Protein AF-A0A931XVI3-F1 (afdb_monomer_lite)

pLDDT: mean 96.23, std 3.52, range [66.56, 98.38]

Sequence (103 aa):
RPDTVRKSPDLVRRATRAFVRANRWAVEHTPEEVREALRAQFPRIDAQVLLAGIQTVKSAIPADGRITERSVQVTQDVLEQAGLLKTRVPYSAVINNDFLPRP

Structure (mmCIF, N/CA/C/O backbone):
data_AF-A0A931XVI3-F1
#
_entry.id   AF-A0A931XVI3-F1
#
loop_
_atom_site.group_PDB
_atom_site.id
_atom_site.type_symbol
_atom_site.label_atom_id
_atom_site.label_alt_id
_atom_site.label_comp_id
_atom_site.label_asym_id
_atom_site.label_entity_id
_atom_site.label_seq_id
_atom_site.pdbx_PDB_ins_code
_atom_site.Cartn_x
_atom_site.Cartn_y
_atom_site.Cartn_z
_atom_site.occupancy
_atom_site.B_iso_or_equiv
_atom_site.auth_seq_id
_atom_site.auth_comp_id
_atom_site.auth_asym_id
_atom_site.auth_atom_id
_atom_site.pdbx_PDB_model_num
ATOM 1 N N . ARG A 1 1 ? -16.673 -3.689 2.235 1.00 87.62 1 ARG A N 1
ATOM 2 C CA . ARG A 1 1 ? -17.734 -3.283 3.195 1.00 87.62 1 ARG A CA 1
ATOM 3 C C . ARG A 1 1 ? -17.700 -4.226 4.397 1.00 87.62 1 ARG A C 1
ATOM 5 O O . ARG A 1 1 ? -17.448 -5.406 4.160 1.00 87.62 1 ARG A O 1
ATOM 12 N N . PRO A 1 2 ? -17.975 -3.764 5.633 1.00 91.06 2 PRO A N 1
ATOM 13 C CA . PRO A 1 2 ? -17.977 -4.621 6.827 1.00 91.06 2 PRO A CA 1
ATOM 14 C C . PRO A 1 2 ? -18.877 -5.859 6.694 1.00 91.06 2 PRO A C 1
ATOM 16 O O . PRO A 1 2 ? -18.495 -6.952 7.101 1.00 91.06 2 PRO A O 1
ATOM 19 N N . ASP A 1 3 ? -20.031 -5.723 6.036 1.00 95.88 3 ASP A N 1
ATOM 20 C CA . ASP A 1 3 ? -20.952 -6.846 5.819 1.00 95.88 3 ASP A CA 1
ATOM 21 C C . ASP A 1 3 ? -20.347 -7.955 4.953 1.00 95.88 3 ASP A C 1
ATOM 23 O O . ASP A 1 3 ? -20.563 -9.131 5.226 1.00 95.88 3 ASP A O 1
ATOM 27 N N . THR A 1 4 ? -19.556 -7.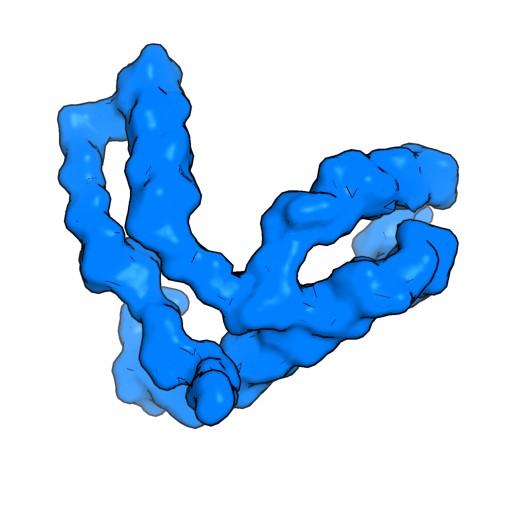600 3.936 1.00 95.75 4 THR A N 1
ATOM 28 C CA . THR A 1 4 ? -18.854 -8.569 3.080 1.00 95.75 4 THR A CA 1
ATOM 29 C C . THR A 1 4 ? -17.808 -9.344 3.874 1.00 95.75 4 THR A C 1
ATOM 31 O O . THR A 1 4 ? -17.675 -10.550 3.691 1.00 95.75 4 THR A O 1
ATOM 34 N N . VAL A 1 5 ? -17.101 -8.667 4.786 1.00 94.75 5 VAL A N 1
ATOM 35 C CA . VAL A 1 5 ? -16.099 -9.294 5.662 1.00 94.75 5 VAL A CA 1
ATOM 36 C C . VAL A 1 5 ? -16.746 -10.351 6.556 1.00 94.75 5 VAL A C 1
ATOM 38 O O . VAL A 1 5 ? -16.195 -11.437 6.701 1.00 94.75 5 VAL A O 1
ATOM 41 N N . ARG A 1 6 ? -17.943 -10.072 7.091 1.00 94.94 6 ARG A N 1
ATOM 42 C CA . ARG A 1 6 ? -18.683 -11.025 7.936 1.00 94.94 6 ARG A CA 1
ATOM 43 C C . ARG A 1 6 ? -19.343 -12.154 7.142 1.00 94.94 6 ARG A C 1
ATOM 45 O O . ARG A 1 6 ? -19.272 -13.302 7.556 1.00 94.94 6 ARG A O 1
ATOM 52 N N . LYS A 1 7 ? -19.996 -11.839 6.018 1.00 97.75 7 LYS A N 1
ATOM 53 C CA . LYS A 1 7 ? -20.772 -12.814 5.226 1.00 97.75 7 LYS A CA 1
ATOM 54 C C . LYS A 1 7 ? -19.908 -13.700 4.330 1.00 97.75 7 LYS A C 1
ATOM 56 O O . LYS A 1 7 ? -20.350 -14.767 3.918 1.00 97.75 7 LYS A O 1
ATOM 61 N N . SER A 1 8 ? -18.711 -13.251 3.963 1.00 97.38 8 SER A N 1
ATOM 62 C CA . SER A 1 8 ? -17.849 -13.962 3.014 1.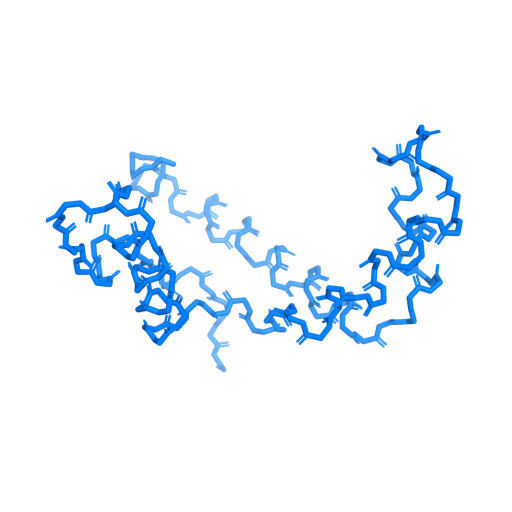00 97.38 8 SER A CA 1
ATOM 63 C C . SER A 1 8 ? -16.367 -13.838 3.393 1.00 97.38 8 SER A C 1
ATOM 65 O O . SER A 1 8 ? -15.566 -13.347 2.590 1.00 97.38 8 SER A O 1
ATOM 67 N N . PRO A 1 9 ? -15.966 -14.289 4.597 1.00 96.31 9 PRO A N 1
ATOM 68 C CA . PRO A 1 9 ? -14.594 -14.139 5.085 1.00 96.31 9 PRO A CA 1
ATOM 69 C C . PRO A 1 9 ? -13.564 -14.829 4.181 1.00 96.31 9 PRO A C 1
ATOM 71 O O . PRO A 1 9 ? -12.460 -14.317 4.004 1.00 96.31 9 PRO A O 1
ATOM 74 N N . ASP A 1 10 ? -13.924 -15.943 3.539 1.00 97.06 10 ASP A N 1
ATOM 75 C CA . ASP A 1 10 ? -13.025 -16.644 2.617 1.00 97.06 10 ASP A CA 1
ATOM 76 C C . ASP A 1 10 ? -12.804 -15.890 1.307 1.00 97.06 10 ASP A C 1
ATOM 78 O O . ASP A 1 10 ? -11.694 -15.895 0.774 1.00 97.06 10 ASP A O 1
ATOM 82 N N . LEU A 1 11 ? -13.830 -15.197 0.798 1.00 97.19 11 LEU A N 1
ATOM 83 C CA . LEU A 1 11 ? -13.676 -14.321 -0.363 1.00 97.19 11 LEU A CA 1
ATOM 84 C C . LEU A 1 11 ? -12.684 -13.200 -0.045 1.00 97.19 11 LEU A C 1
ATOM 86 O O . LEU A 1 11 ? -11.754 -12.971 -0.818 1.00 97.19 11 LEU A O 1
ATOM 90 N N . VAL A 1 12 ? -12.851 -12.555 1.114 1.00 97.38 12 VAL A N 1
ATOM 91 C CA . VAL A 1 12 ? -11.943 -11.500 1.579 1.00 97.38 12 VAL A CA 1
ATOM 92 C C . VAL A 1 12 ? -10.530 -12.048 1.743 1.00 97.38 12 VAL A C 1
ATOM 94 O O . VAL A 1 12 ? -9.598 -11.482 1.186 1.00 97.38 12 VAL A O 1
ATOM 97 N N . ARG A 1 13 ? -10.361 -13.206 2.392 1.00 97.06 13 ARG A N 1
ATOM 98 C CA . ARG A 1 13 ? -9.052 -13.851 2.561 1.00 97.06 13 ARG A CA 1
ATOM 99 C C . ARG A 1 13 ? -8.356 -14.121 1.230 1.00 97.06 13 ARG A C 1
ATOM 101 O O . ARG A 1 13 ? -7.172 -13.818 1.088 1.00 97.06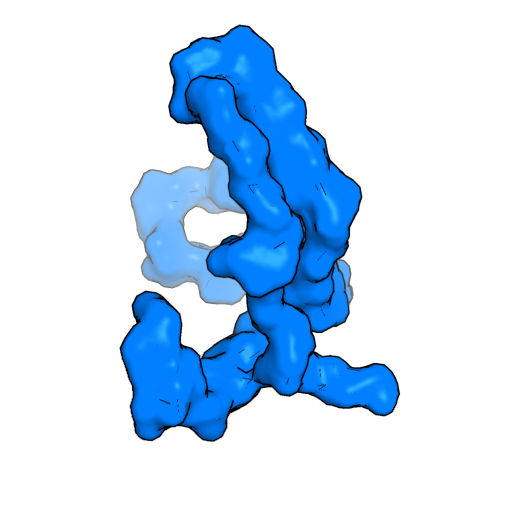 13 ARG A O 1
ATOM 108 N N . ARG A 1 14 ? -9.062 -14.693 0.248 1.00 97.81 14 ARG A N 1
ATOM 109 C CA . ARG A 1 14 ? -8.486 -14.975 -1.078 1.00 97.81 14 ARG A CA 1
ATOM 110 C C . ARG A 1 14 ? -8.092 -13.691 -1.803 1.00 97.81 14 ARG A C 1
ATOM 112 O O . ARG A 1 14 ? -6.991 -13.640 -2.347 1.00 97.81 14 ARG A O 1
ATOM 119 N N . ALA A 1 15 ? -8.949 -12.670 -1.770 1.00 97.44 15 ALA A N 1
ATOM 120 C CA . ALA A 1 15 ? -8.671 -11.373 -2.377 1.00 97.44 15 ALA A CA 1
ATOM 121 C C . ALA A 1 15 ? -7.460 -10.693 -1.720 1.00 97.44 15 ALA A C 1
ATOM 123 O O . ALA A 1 15 ? -6.499 -10.366 -2.411 1.00 97.44 15 ALA A O 1
ATOM 124 N N . THR A 1 16 ? -7.441 -10.574 -0.389 1.00 97.31 16 THR A N 1
ATOM 125 C CA . THR A 1 16 ? -6.320 -10.001 0.371 1.00 97.31 16 THR A CA 1
ATOM 126 C C . THR A 1 16 ? -5.007 -10.714 0.056 1.00 97.31 16 THR A C 1
ATOM 128 O O . THR A 1 16 ? -4.003 -10.069 -0.222 1.00 97.31 16 THR A O 1
ATOM 131 N N . ARG A 1 17 ? -4.997 -12.051 0.015 1.00 97.19 17 ARG A N 1
ATOM 132 C CA . ARG A 1 17 ? -3.781 -12.812 -0.317 1.00 97.19 17 ARG A CA 1
ATOM 133 C C . ARG A 1 17 ? -3.345 -12.649 -1.773 1.00 97.19 17 ARG A C 1
ATOM 135 O O . ARG A 1 17 ? -2.149 -12.710 -2.039 1.00 97.19 17 ARG A O 1
ATOM 142 N N . ALA A 1 18 ? -4.277 -12.457 -2.706 1.00 98.00 18 ALA A N 1
ATOM 143 C CA . ALA A 1 18 ? -3.939 -12.121 -4.088 1.00 98.00 18 ALA A CA 1
ATOM 144 C C . ALA A 1 18 ? -3.268 -10.744 -4.176 1.00 98.00 18 ALA A C 1
ATOM 146 O O . ALA A 1 18 ? -2.238 -10.631 -4.833 1.00 98.00 18 ALA A O 1
ATOM 147 N N . PHE A 1 19 ? -3.772 -9.748 -3.439 1.00 97.12 19 PHE A N 1
ATOM 148 C CA . PHE A 1 19 ? -3.124 -8.439 -3.332 1.00 97.12 19 PHE A CA 1
ATOM 149 C C . PHE A 1 19 ? -1.725 -8.528 -2.722 1.00 97.12 19 PHE A C 1
ATOM 151 O O . PHE A 1 19 ? -0.798 -7.952 -3.273 1.00 97.12 19 PHE A O 1
ATOM 158 N N . VAL A 1 20 ? -1.524 -9.308 -1.654 1.00 97.94 20 VAL A N 1
ATOM 159 C CA . VAL A 1 20 ? -0.177 -9.493 -1.080 1.00 97.94 20 VAL A CA 1
ATOM 160 C C . VAL A 1 20 ? 0.786 -10.115 -2.095 1.00 97.94 20 VAL A C 1
ATOM 162 O O . VAL A 1 20 ? 1.921 -9.663 -2.212 1.00 97.94 20 VAL A O 1
ATOM 165 N N . ARG A 1 21 ? 0.349 -11.113 -2.876 1.00 97.75 21 ARG A N 1
ATOM 166 C CA . ARG A 1 21 ? 1.183 -11.675 -3.955 1.00 97.75 21 ARG A CA 1
ATOM 167 C C . ARG A 1 21 ? 1.511 -10.638 -5.030 1.00 97.75 21 ARG A C 1
ATOM 169 O O . ARG A 1 21 ? 2.654 -10.583 -5.464 1.00 97.75 21 ARG A O 1
ATOM 176 N N . ALA A 1 22 ? 0.540 -9.815 -5.424 1.00 97.00 22 ALA A N 1
ATOM 177 C CA . ALA A 1 22 ? 0.762 -8.734 -6.382 1.00 97.00 22 ALA A CA 1
ATOM 178 C C . ALA A 1 22 ? 1.750 -7.686 -5.843 1.00 97.00 22 ALA A C 1
ATOM 180 O O . ALA A 1 22 ? 2.647 -7.280 -6.573 1.00 97.00 22 ALA A O 1
ATOM 181 N N . ASN A 1 23 ? 1.646 -7.311 -4.563 1.00 97.25 23 ASN A N 1
ATOM 182 C CA . ASN A 1 23 ? 2.586 -6.396 -3.914 1.00 97.25 23 ASN A CA 1
ATOM 183 C C . ASN A 1 23 ? 4.011 -6.958 -3.915 1.00 97.25 23 ASN A C 1
ATOM 185 O O . ASN A 1 23 ? 4.933 -6.246 -4.295 1.00 97.25 23 ASN A O 1
ATOM 189 N N . ARG A 1 24 ? 4.197 -8.230 -3.529 1.00 97.31 24 ARG A N 1
ATOM 190 C CA . ARG A 1 24 ? 5.521 -8.883 -3.556 1.00 97.31 24 ARG A CA 1
ATOM 191 C C . ARG A 1 24 ? 6.110 -8.885 -4.956 1.00 97.31 24 ARG A C 1
ATOM 193 O O . ARG A 1 24 ? 7.210 -8.384 -5.144 1.00 97.31 24 ARG A O 1
ATOM 200 N N . TRP A 1 25 ? 5.329 -9.336 -5.938 1.00 97.81 25 TRP A N 1
ATOM 201 C CA . TRP A 1 25 ? 5.745 -9.334 -7.336 1.00 97.81 25 TRP A CA 1
ATOM 202 C C . TRP A 1 25 ? 6.156 -7.928 -7.794 1.00 97.81 25 TRP A C 1
ATOM 204 O O . TRP A 1 25 ? 7.256 -7.742 -8.305 1.00 97.81 25 TRP A O 1
ATOM 214 N N . ALA A 1 26 ? 5.329 -6.915 -7.522 1.00 96.81 26 ALA A N 1
ATOM 215 C CA . ALA A 1 26 ? 5.611 -5.535 -7.903 1.00 96.81 26 ALA A CA 1
ATOM 216 C C . ALA A 1 26 ? 6.848 -4.953 -7.207 1.00 96.81 26 ALA A C 1
ATOM 218 O O . ALA A 1 26 ? 7.491 -4.078 -7.778 1.00 96.81 26 ALA A O 1
ATOM 219 N N . VAL A 1 27 ? 7.197 -5.402 -5.996 1.00 96.06 27 VAL A N 1
ATOM 220 C CA . VAL A 1 27 ? 8.413 -4.992 -5.271 1.00 96.06 27 VAL A CA 1
ATOM 221 C C . VAL A 1 27 ? 9.654 -5.729 -5.792 1.00 96.06 27 VAL A C 1
ATOM 223 O O . VAL A 1 27 ? 10.703 -5.102 -5.919 1.00 96.06 27 VAL A O 1
ATOM 226 N N . GLU A 1 28 ? 9.532 -6.995 -6.179 1.00 96.94 28 GLU A N 1
ATOM 227 C CA . GLU A 1 28 ? 10.637 -7.839 -6.663 1.00 96.94 28 GLU A CA 1
ATOM 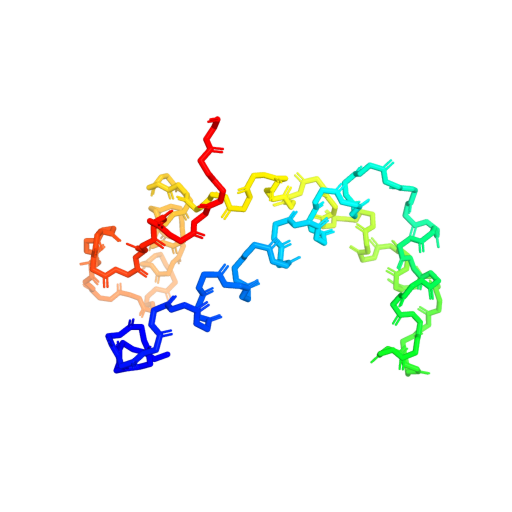228 C C . GLU A 1 28 ? 11.029 -7.577 -8.129 1.00 96.94 28 GLU A C 1
ATOM 230 O O . GLU A 1 28 ? 12.161 -7.857 -8.509 1.00 96.94 28 GLU A O 1
ATOM 235 N N . HIS A 1 29 ? 10.128 -7.016 -8.942 1.00 97.94 29 HIS A N 1
ATOM 236 C CA . HIS A 1 29 ? 10.352 -6.785 -10.378 1.00 97.94 29 HIS A CA 1
ATOM 237 C C . HIS A 1 29 ? 10.786 -5.352 -10.692 1.00 97.94 29 HIS A C 1
ATOM 239 O O . HIS A 1 29 ? 10.576 -4.425 -9.907 1.00 97.94 29 HIS A O 1
ATOM 245 N N . THR A 1 30 ? 11.379 -5.135 -11.858 1.00 98.25 30 THR A N 1
ATOM 246 C CA . THR A 1 30 ? 11.801 -3.802 -12.306 1.00 98.25 30 THR A CA 1
ATOM 247 C C . THR A 1 30 ? 10.595 -2.887 -12.581 1.00 98.25 30 THR A C 1
ATOM 249 O O . THR A 1 30 ? 9.507 -3.368 -12.916 1.00 98.25 30 THR A O 1
ATOM 252 N N . PRO A 1 31 ? 10.737 -1.553 -12.449 1.00 97.94 31 PRO A N 1
ATOM 253 C CA . PRO A 1 31 ? 9.685 -0.611 -12.837 1.00 97.94 31 PRO A CA 1
ATOM 254 C C . PRO A 1 31 ? 9.178 -0.813 -14.274 1.00 97.94 31 PRO A C 1
ATOM 256 O O . PRO A 1 31 ? 7.990 -0.639 -14.539 1.00 97.94 31 PRO A O 1
ATOM 259 N N . GLU A 1 32 ? 10.053 -1.224 -15.189 1.00 98.06 32 GLU A N 1
ATOM 260 C CA . GLU A 1 32 ? 9.748 -1.501 -16.590 1.00 98.06 32 GLU A CA 1
ATOM 261 C C . GLU A 1 32 ? 8.843 -2.732 -16.749 1.00 98.06 32 GLU A C 1
ATOM 263 O O . GLU A 1 32 ? 7.852 -2.670 -17.480 1.00 98.06 32 GLU A O 1
ATOM 268 N N . GLU A 1 33 ? 9.129 -3.820 -16.028 1.00 98.25 33 GLU A N 1
ATOM 269 C CA . GLU A 1 33 ? 8.284 -5.024 -15.999 1.00 98.25 33 GLU A CA 1
ATOM 270 C C . GLU A 1 33 ? 6.905 -4.724 -15.402 1.00 98.25 33 GLU A C 1
ATOM 272 O O . GLU A 1 33 ? 5.876 -5.136 -15.947 1.00 98.25 33 GLU A O 1
ATOM 277 N N . VAL A 1 34 ? 6.864 -3.943 -14.318 1.00 97.69 34 VAL A N 1
ATOM 278 C CA . VAL A 1 34 ? 5.605 -3.496 -13.705 1.00 97.69 34 VAL A CA 1
ATOM 279 C C . VAL A 1 34 ? 4.812 -2.612 -14.675 1.00 97.69 34 VAL A C 1
ATOM 281 O O . VAL A 1 34 ? 3.594 -2.766 -14.793 1.00 97.69 34 VAL A O 1
ATOM 284 N N . ARG A 1 35 ? 5.477 -1.720 -15.420 1.00 97.50 35 ARG A N 1
ATOM 285 C CA . ARG A 1 35 ? 4.826 -0.866 -16.425 1.00 97.50 35 ARG A CA 1
ATOM 286 C C . ARG A 1 35 ? 4.191 -1.695 -17.533 1.00 97.50 35 ARG A C 1
ATOM 288 O O . ARG A 1 35 ? 3.053 -1.416 -17.909 1.00 97.50 35 ARG A O 1
ATOM 295 N N . GLU A 1 36 ? 4.895 -2.694 -18.059 1.00 97.19 36 GLU A N 1
ATOM 296 C CA . GLU A 1 36 ? 4.339 -3.568 -19.095 1.00 97.19 36 GLU A CA 1
ATOM 297 C C . GLU A 1 36 ? 3.122 -4.350 -18.586 1.00 97.19 36 GLU A C 1
ATOM 299 O O . GLU A 1 36 ? 2.100 -4.387 -19.274 1.00 97.19 36 GLU A O 1
ATOM 304 N N . ALA A 1 37 ? 3.161 -4.865 -17.353 1.00 96.69 37 ALA A N 1
ATOM 305 C CA . ALA A 1 37 ? 2.013 -5.537 -16.741 1.00 96.69 37 ALA A CA 1
ATOM 306 C C . ALA A 1 37 ? 0.786 -4.616 -16.565 1.00 96.69 37 ALA A C 1
ATOM 308 O O . ALA A 1 37 ? -0.355 -5.075 -16.648 1.00 96.69 37 ALA A O 1
ATOM 309 N N . LEU A 1 38 ? 0.998 -3.312 -16.346 1.00 95.12 38 LEU A N 1
ATOM 310 C CA . LEU A 1 38 ? -0.068 -2.326 -16.127 1.00 95.12 38 LEU A CA 1
ATOM 311 C C . LEU A 1 38 ? -0.533 -1.602 -17.400 1.00 95.12 38 LEU A C 1
ATOM 313 O O . LEU A 1 38 ? -1.592 -0.970 -17.382 1.00 95.12 38 LEU A O 1
ATOM 317 N N . ARG A 1 39 ? 0.203 -1.702 -18.514 1.00 94.62 39 ARG A N 1
ATOM 318 C CA . ARG A 1 39 ? -0.029 -0.921 -19.745 1.00 94.62 39 ARG A CA 1
ATOM 319 C C . ARG A 1 39 ? -1.478 -0.972 -20.233 1.00 94.62 39 ARG A C 1
ATOM 321 O O . ARG A 1 39 ? -2.043 0.053 -20.603 1.00 94.62 39 ARG A O 1
ATOM 328 N N . ALA A 1 40 ? -2.095 -2.154 -20.200 1.00 96.19 40 ALA A N 1
ATOM 329 C CA . ALA A 1 40 ? -3.472 -2.352 -20.654 1.00 96.19 40 ALA A CA 1
ATOM 330 C C . ALA A 1 40 ? -4.523 -1.649 -19.771 1.00 96.19 40 ALA A C 1
ATOM 332 O O . ALA A 1 40 ? -5.591 -1.295 -20.266 1.00 96.19 40 ALA A O 1
ATOM 333 N N . GLN A 1 41 ? -4.234 -1.428 -18.483 1.00 96.62 41 GLN A N 1
ATOM 334 C CA . GLN A 1 41 ? -5.133 -0.721 -17.560 1.00 96.62 41 GLN A CA 1
ATOM 335 C C . GLN A 1 41 ? -5.023 0.804 -17.687 1.00 96.62 41 GLN A C 1
ATOM 337 O O . GLN A 1 41 ? -5.976 1.517 -17.372 1.00 96.62 41 GLN A O 1
ATOM 342 N N . PHE A 1 42 ? -3.896 1.303 -18.205 1.00 95.88 42 PHE A N 1
ATOM 343 C CA . PHE A 1 42 ? -3.619 2.730 -18.377 1.00 95.88 42 PHE A CA 1
ATOM 344 C C . PHE A 1 42 ? -3.352 3.111 -19.846 1.00 95.88 42 PHE A C 1
ATOM 346 O O . PHE A 1 42 ? -2.353 3.765 -20.136 1.00 95.88 42 PHE A O 1
ATOM 353 N N . PRO A 1 43 ? -4.255 2.786 -20.794 1.00 95.31 43 PRO A N 1
ATOM 354 C CA . PRO A 1 43 ? -4.008 2.961 -22.231 1.00 95.31 43 PRO A CA 1
ATOM 355 C C . PRO A 1 43 ? -3.907 4.429 -22.671 1.00 95.31 43 PRO A C 1
ATOM 357 O O . PRO A 1 43 ? -3.499 4.713 -23.791 1.00 95.31 43 PRO A O 1
ATOM 360 N N . ARG A 1 44 ? -4.333 5.360 -21.810 1.00 97.44 44 ARG A N 1
ATOM 361 C CA . ARG A 1 44 ? -4.328 6.808 -22.057 1.00 97.44 44 ARG A CA 1
ATOM 362 C C . ARG A 1 44 ? -3.166 7.535 -21.379 1.00 97.44 44 ARG A C 1
ATOM 364 O O . ARG A 1 44 ? -3.028 8.736 -21.581 1.00 97.44 44 ARG A O 1
ATOM 371 N N . ILE A 1 45 ? -2.382 6.847 -20.548 1.00 97.00 45 ILE A N 1
ATOM 372 C CA . ILE A 1 45 ? -1.230 7.443 -19.869 1.00 97.00 45 ILE A CA 1
ATOM 373 C C . ILE A 1 45 ? -0.000 7.199 -20.736 1.00 97.00 45 ILE A C 1
ATOM 375 O O . ILE A 1 45 ? 0.244 6.072 -21.166 1.00 97.00 45 ILE A O 1
ATOM 379 N N . ASP A 1 46 ? 0.767 8.258 -20.982 1.00 97.50 46 ASP A N 1
ATOM 380 C CA . ASP A 1 46 ? 2.051 8.146 -21.664 1.00 97.50 46 ASP A CA 1
ATOM 381 C C . ASP A 1 46 ? 2.975 7.148 -20.942 1.00 97.50 46 ASP A C 1
ATOM 383 O O . ASP A 1 46 ? 3.014 7.080 -19.710 1.00 97.50 46 ASP A O 1
ATOM 387 N N . ALA A 1 47 ? 3.729 6.360 -21.709 1.00 96.69 47 ALA A N 1
ATOM 388 C CA . ALA A 1 47 ? 4.535 5.278 -21.157 1.00 96.69 47 ALA A CA 1
ATOM 389 C C . ALA A 1 47 ? 5.617 5.782 -20.187 1.00 96.69 47 ALA A C 1
ATOM 391 O O . ALA A 1 47 ? 5.875 5.119 -19.180 1.00 96.69 47 ALA A O 1
ATOM 392 N N . GLN A 1 48 ? 6.222 6.944 -20.454 1.00 97.69 48 GLN A N 1
ATOM 393 C CA . GLN A 1 48 ? 7.237 7.532 -19.578 1.00 97.69 48 GLN A CA 1
ATOM 394 C C . GLN A 1 48 ? 6.603 8.122 -18.320 1.00 97.69 48 GLN A C 1
ATOM 396 O O . GLN A 1 48 ? 7.133 7.942 -17.224 1.00 97.69 48 GLN A O 1
ATOM 401 N N . VAL A 1 49 ? 5.426 8.742 -18.445 1.00 98.12 49 VAL A N 1
ATOM 402 C CA . VAL A 1 49 ? 4.654 9.216 -17.284 1.00 98.12 49 VAL A CA 1
ATOM 403 C C . VAL A 1 49 ? 4.256 8.049 -16.375 1.00 98.12 49 VAL A C 1
ATOM 405 O O . VAL A 1 49 ? 4.411 8.135 -15.156 1.00 98.12 49 VAL A O 1
ATOM 408 N N . LEU A 1 50 ? 3.794 6.931 -16.947 1.00 97.94 50 LEU A N 1
ATOM 409 C CA . LEU A 1 50 ? 3.459 5.732 -16.177 1.00 97.94 50 LEU A CA 1
ATOM 410 C C . LEU A 1 50 ? 4.698 5.145 -15.484 1.00 97.94 50 LEU A C 1
ATOM 412 O O . LEU A 1 50 ? 4.621 4.792 -14.307 1.00 97.94 50 LEU A O 1
ATOM 416 N N . LEU A 1 51 ? 5.840 5.080 -16.179 1.00 98.38 51 LEU A N 1
ATOM 417 C CA . LEU A 1 51 ? 7.104 4.607 -15.606 1.00 98.38 51 LEU A CA 1
ATOM 418 C C . LEU A 1 51 ? 7.544 5.461 -14.411 1.00 98.38 51 LEU A C 1
ATOM 420 O O . LEU A 1 51 ? 7.836 4.917 -13.347 1.00 98.38 51 LEU A O 1
ATOM 424 N N . ALA A 1 52 ? 7.536 6.787 -14.565 1.00 98.31 52 ALA A N 1
ATOM 425 C CA . ALA A 1 52 ? 7.913 7.725 -13.511 1.00 98.31 52 ALA A CA 1
ATOM 426 C C . ALA A 1 52 ? 6.991 7.609 -12.285 1.00 98.31 52 ALA A C 1
ATOM 428 O O . ALA A 1 52 ? 7.456 7.621 -11.141 1.00 98.31 52 ALA A O 1
ATOM 429 N N . GLY A 1 53 ? 5.686 7.425 -12.511 1.00 97.56 53 GLY A N 1
ATOM 430 C CA . GLY A 1 53 ? 4.724 7.158 -11.443 1.00 97.56 53 GLY A CA 1
ATOM 431 C C . GLY A 1 53 ? 5.044 5.866 -10.690 1.00 97.56 53 GLY A C 1
ATOM 432 O O . GLY A 1 53 ? 5.110 5.875 -9.463 1.00 97.56 53 GLY A O 1
ATOM 433 N N . ILE A 1 54 ? 5.316 4.773 -11.413 1.00 97.69 54 ILE A N 1
ATOM 434 C CA . ILE A 1 54 ? 5.693 3.478 -10.825 1.00 97.69 54 ILE A CA 1
ATOM 435 C C . ILE A 1 54 ? 6.968 3.607 -9.989 1.00 97.69 54 ILE A C 1
ATOM 437 O O . ILE A 1 54 ? 6.978 3.183 -8.835 1.00 97.69 54 ILE A O 1
ATOM 441 N N . GLN A 1 55 ? 8.022 4.220 -10.534 1.00 97.88 55 GLN A N 1
ATOM 442 C CA . GLN A 1 55 ? 9.289 4.437 -9.824 1.00 97.88 55 GLN A CA 1
ATOM 443 C C . GLN A 1 55 ? 9.082 5.213 -8.517 1.00 97.88 55 GLN A C 1
ATOM 445 O O . GLN A 1 55 ? 9.654 4.854 -7.490 1.00 97.88 55 GLN A O 1
ATOM 450 N N . THR A 1 56 ? 8.214 6.226 -8.548 1.00 97.38 56 THR A N 1
ATOM 451 C CA . THR A 1 56 ? 7.903 7.069 -7.388 1.00 97.38 56 THR A CA 1
ATOM 452 C C . THR A 1 56 ? 7.192 6.295 -6.276 1.00 97.38 56 THR A C 1
ATOM 454 O O . THR A 1 56 ? 7.523 6.459 -5.104 1.00 97.38 56 THR A O 1
ATOM 457 N N . VAL A 1 57 ? 6.213 5.448 -6.614 1.00 95.62 57 VAL A N 1
ATOM 458 C CA . VAL A 1 57 ? 5.359 4.787 -5.606 1.00 95.62 57 VAL A CA 1
ATOM 459 C C . VAL A 1 57 ? 5.875 3.423 -5.153 1.00 95.62 57 VAL A C 1
ATOM 461 O O . VAL A 1 57 ? 5.465 2.944 -4.098 1.00 95.62 57 VAL A O 1
ATOM 464 N N . LYS A 1 58 ? 6.763 2.780 -5.921 1.00 95.25 58 LYS A N 1
ATOM 465 C CA . LYS A 1 58 ? 7.201 1.393 -5.691 1.00 95.25 58 LYS A CA 1
ATOM 466 C C . LYS A 1 58 ? 7.755 1.158 -4.283 1.00 95.25 58 LYS A C 1
ATOM 468 O O . LYS A 1 58 ? 7.429 0.144 -3.672 1.00 95.25 58 LYS A O 1
ATOM 473 N N . SER A 1 59 ? 8.548 2.088 -3.748 1.00 94.19 59 SER A N 1
ATOM 474 C CA . SER A 1 59 ? 9.134 1.973 -2.401 1.00 94.19 59 SER A CA 1
ATOM 475 C C . SER A 1 59 ? 8.105 2.086 -1.270 1.00 94.19 59 SER A C 1
ATOM 477 O O . SER A 1 59 ? 8.368 1.636 -0.157 1.00 94.19 59 SER A O 1
ATOM 479 N N . ALA A 1 60 ? 6.927 2.650 -1.545 1.00 93.38 60 ALA A N 1
ATOM 480 C CA . ALA A 1 60 ? 5.841 2.785 -0.581 1.00 93.38 60 ALA A CA 1
ATOM 481 C C . ALA A 1 60 ? 4.917 1.553 -0.530 1.00 93.38 60 ALA A C 1
ATOM 483 O O . ALA A 1 60 ? 4.017 1.503 0.309 1.00 93.38 60 ALA A O 1
ATOM 484 N N . ILE A 1 61 ? 5.105 0.562 -1.411 1.00 94.75 61 ILE A N 1
ATOM 485 C CA . ILE A 1 61 ? 4.270 -0.644 -1.457 1.00 94.75 61 ILE A CA 1
ATOM 486 C C . ILE A 1 61 ? 4.662 -1.590 -0.306 1.00 94.75 61 ILE A C 1
ATOM 488 O O . ILE A 1 61 ? 5.785 -2.097 -0.289 1.00 94.75 61 ILE A O 1
ATOM 492 N N . PRO A 1 62 ? 3.749 -1.917 0.631 1.00 94.56 62 PRO A N 1
ATOM 493 C CA . PRO A 1 62 ? 4.036 -2.892 1.677 1.00 94.56 62 PRO A CA 1
ATOM 494 C C . PRO A 1 62 ? 4.022 -4.310 1.091 1.00 94.56 62 PRO A C 1
ATOM 496 O O . PRO A 1 62 ? 2.963 -4.839 0.734 1.00 94.56 62 PRO A O 1
ATOM 499 N N . ALA A 1 63 ? 5.192 -4.949 1.005 1.00 94.25 63 ALA A N 1
ATOM 500 C CA . ALA A 1 63 ? 5.345 -6.300 0.451 1.00 94.25 63 ALA A CA 1
ATOM 501 C C . ALA A 1 63 ? 4.595 -7.385 1.256 1.00 94.25 63 ALA A C 1
ATOM 503 O O . ALA A 1 63 ? 4.204 -8.420 0.716 1.00 94.25 63 ALA A O 1
ATOM 504 N N . ASP A 1 64 ? 4.350 -7.162 2.547 1.00 94.81 64 ASP A N 1
ATOM 505 C CA . ASP A 1 64 ? 3.535 -8.038 3.397 1.00 94.81 64 ASP A CA 1
ATOM 506 C C . ASP A 1 64 ? 2.037 -7.665 3.392 1.00 94.81 64 ASP A C 1
ATOM 508 O O . ASP A 1 64 ? 1.216 -8.385 3.962 1.00 94.81 64 ASP A O 1
ATOM 512 N N . GLY A 1 65 ? 1.676 -6.564 2.722 1.00 95.38 65 GLY A N 1
ATOM 513 C CA . GLY A 1 65 ? 0.332 -5.986 2.679 1.00 95.38 65 GLY A CA 1
ATOM 514 C C . GLY A 1 65 ? -0.172 -5.447 4.017 1.00 95.38 65 GLY A C 1
ATOM 515 O O . GLY A 1 65 ? -1.363 -5.154 4.135 1.00 95.38 65 GLY A O 1
ATOM 516 N N . ARG A 1 66 ? 0.688 -5.338 5.034 1.00 95.75 66 ARG A N 1
ATOM 517 C CA . ARG A 1 66 ? 0.282 -4.954 6.381 1.00 95.75 66 ARG A CA 1
ATOM 518 C C . ARG A 1 66 ? 0.111 -3.445 6.475 1.00 95.75 66 ARG A C 1
ATOM 520 O O . ARG A 1 66 ? 1.043 -2.676 6.259 1.00 95.75 66 ARG A O 1
ATOM 527 N N . ILE A 1 67 ? -1.080 -3.020 6.883 1.00 96.00 67 ILE A N 1
ATOM 528 C CA . ILE A 1 67 ? -1.309 -1.635 7.292 1.00 96.00 67 ILE A CA 1
ATOM 529 C C . ILE A 1 67 ? -0.913 -1.505 8.759 1.00 96.00 67 ILE A C 1
ATOM 531 O O . ILE A 1 67 ? -1.295 -2.340 9.582 1.00 96.00 67 ILE A O 1
ATOM 535 N N . THR A 1 68 ? -0.116 -0.489 9.086 1.00 95.94 68 THR A N 1
ATOM 536 C CA . THR A 1 68 ? 0.404 -0.271 10.442 1.00 95.94 68 THR A CA 1
ATOM 537 C C . THR A 1 68 ? -0.373 0.821 11.157 1.00 95.94 68 THR A C 1
ATOM 539 O O . THR A 1 68 ? -0.881 1.752 10.529 1.00 95.94 68 THR A O 1
ATOM 542 N N . GLU A 1 69 ? -0.410 0.764 12.485 1.00 97.12 69 GLU A N 1
ATOM 543 C CA . GLU A 1 69 ? -1.025 1.825 13.282 1.00 97.12 69 GLU A CA 1
ATOM 544 C C . GLU A 1 69 ? -0.377 3.187 13.016 1.00 97.12 69 GLU A C 1
ATOM 546 O O . GLU A 1 69 ? -1.084 4.177 12.827 1.00 97.12 69 GLU A O 1
ATOM 551 N N . ARG A 1 70 ? 0.954 3.228 12.860 1.00 96.50 70 ARG A N 1
ATOM 552 C CA . ARG A 1 70 ? 1.660 4.463 12.507 1.00 96.50 70 ARG A CA 1
ATOM 553 C C . ARG A 1 70 ? 1.204 5.035 11.161 1.00 96.50 70 ARG A C 1
ATOM 555 O O . ARG A 1 70 ? 1.014 6.243 11.074 1.00 96.50 70 ARG A O 1
ATOM 562 N N . SER A 1 71 ? 0.991 4.206 10.134 1.00 95.31 71 SER A N 1
ATOM 563 C CA . SER A 1 71 ? 0.511 4.687 8.823 1.00 95.31 71 SER A CA 1
ATOM 564 C C . SER A 1 71 ? -0.880 5.331 8.904 1.00 95.31 71 SER A C 1
ATOM 566 O O . SER A 1 71 ? -1.133 6.363 8.278 1.00 95.31 71 SER A O 1
ATOM 568 N N . VAL A 1 72 ? -1.760 4.782 9.749 1.00 97.69 72 VAL A N 1
ATOM 569 C CA . VAL A 1 72 ? -3.084 5.358 10.015 1.00 97.69 72 VAL A CA 1
ATOM 570 C C . VAL A 1 72 ? -2.954 6.659 10.800 1.00 97.69 72 VAL A C 1
ATOM 572 O O . VAL A 1 72 ? -3.594 7.642 10.443 1.00 97.69 72 VAL A O 1
ATOM 575 N N . GLN A 1 73 ? -2.091 6.709 11.819 1.00 97.69 73 GLN A N 1
ATOM 576 C CA . GLN A 1 73 ? -1.829 7.937 12.577 1.00 97.69 73 GLN A CA 1
ATOM 577 C C . GLN A 1 73 ? -1.329 9.070 11.674 1.00 97.69 73 GLN A C 1
ATOM 579 O O . GLN A 1 73 ? -1.913 10.143 11.716 1.00 97.69 73 GLN A O 1
ATOM 584 N N . VAL A 1 74 ? -0.342 8.816 10.804 1.00 97.25 74 VAL A N 1
ATOM 585 C CA . VAL A 1 74 ? 0.165 9.820 9.846 1.00 97.25 74 VAL A CA 1
ATOM 586 C C . VAL A 1 74 ? -0.955 10.343 8.947 1.00 97.25 74 VAL A C 1
ATOM 588 O O . VAL A 1 74 ? -1.068 11.545 8.731 1.00 97.25 74 VAL A O 1
ATOM 591 N N . THR A 1 75 ? -1.817 9.452 8.453 1.00 96.88 75 THR A N 1
ATOM 592 C CA . THR A 1 75 ? -2.964 9.854 7.627 1.00 96.88 75 THR A CA 1
ATOM 593 C C . THR A 1 75 ? -3.917 10.760 8.410 1.00 96.88 75 THR A C 1
ATOM 595 O O . THR A 1 75 ? -4.366 11.780 7.894 1.00 96.88 75 THR A O 1
ATOM 598 N N . GLN A 1 76 ? -4.209 10.423 9.669 1.00 98.19 76 GLN A N 1
ATOM 599 C CA . GLN A 1 76 ? -5.064 11.247 10.522 1.00 98.19 76 GLN A CA 1
ATOM 600 C C . GLN A 1 76 ? -4.427 12.594 10.866 1.00 98.19 76 GLN A C 1
ATOM 602 O O . GLN A 1 76 ? -5.144 13.588 10.864 1.00 98.19 76 GLN A O 1
ATOM 607 N N . ASP A 1 77 ? -3.109 12.639 11.092 1.00 98.19 77 ASP A N 1
ATOM 608 C CA . ASP A 1 77 ? -2.365 13.878 11.343 1.00 98.19 77 ASP A CA 1
ATOM 609 C C . ASP A 1 77 ? -2.547 14.856 10.163 1.00 98.19 77 ASP A C 1
ATOM 611 O O . ASP A 1 77 ? -2.919 16.010 10.365 1.00 98.19 77 ASP A O 1
ATOM 615 N N . VAL A 1 78 ? -2.374 14.378 8.922 1.00 98.19 78 VAL A N 1
ATOM 616 C CA . VAL A 1 78 ? -2.558 15.192 7.705 1.00 98.19 78 VAL A CA 1
ATOM 617 C C . VAL A 1 78 ? -4.006 15.665 7.553 1.00 98.19 78 VAL A C 1
ATOM 619 O O . VAL A 1 78 ? -4.249 16.832 7.248 1.00 98.19 78 VAL A O 1
ATOM 622 N N . LEU A 1 79 ? -4.984 14.779 7.768 1.00 98.19 79 LEU A N 1
ATOM 623 C CA . LEU A 1 79 ? -6.399 15.134 7.626 1.00 98.19 79 LEU A CA 1
ATOM 624 C C . LEU A 1 79 ? -6.866 16.119 8.707 1.00 98.19 79 LEU A C 1
ATOM 626 O O . LEU A 1 79 ? -7.693 16.984 8.423 1.00 98.19 79 LEU A O 1
ATOM 630 N N . GLU A 1 80 ? -6.351 16.010 9.930 1.00 98.06 80 GLU A N 1
ATOM 631 C CA . GLU A 1 80 ? -6.633 16.941 11.027 1.00 98.06 80 GLU A CA 1
ATOM 632 C C . GLU A 1 80 ? -6.021 18.319 10.746 1.00 98.06 80 GLU A C 1
ATOM 634 O O . GLU A 1 80 ? -6.723 19.325 10.825 1.00 98.06 80 GLU A O 1
ATOM 639 N N . GLN A 1 81 ? -4.756 18.369 10.309 1.00 98.06 81 GLN A N 1
ATOM 640 C CA . GLN A 1 81 ? -4.088 19.614 9.903 1.00 98.06 81 GLN A CA 1
ATOM 641 C C . GLN A 1 81 ? -4.800 20.314 8.738 1.00 98.06 81 GLN A C 1
ATOM 643 O O . GLN A 1 81 ? -4.889 21.539 8.714 1.00 98.06 81 GLN A O 1
ATOM 648 N N . ALA A 1 82 ? -5.344 19.546 7.792 1.00 98.19 82 ALA A N 1
ATOM 649 C CA . ALA A 1 82 ? -6.135 20.070 6.681 1.00 98.19 82 ALA A CA 1
ATOM 650 C C . ALA A 1 82 ? -7.562 20.505 7.082 1.00 98.19 82 ALA A C 1
ATOM 652 O O . ALA A 1 82 ? -8.321 20.964 6.230 1.00 98.19 82 ALA A O 1
ATOM 653 N N . GLY A 1 83 ? -7.968 20.328 8.347 1.00 97.75 83 GLY A N 1
ATOM 654 C CA . GLY A 1 83 ? -9.328 20.611 8.820 1.00 97.75 83 GLY A CA 1
ATOM 655 C C . GLY A 1 83 ? -10.394 19.629 8.313 1.00 97.75 83 GLY A C 1
ATOM 656 O O . GLY A 1 83 ? -11.591 19.883 8.459 1.00 97.75 83 GLY A O 1
ATOM 657 N N . LEU A 1 84 ? -9.981 18.505 7.717 1.00 98.00 84 LEU A N 1
ATOM 658 C CA . LEU A 1 84 ? -10.856 17.478 7.141 1.00 98.00 84 LEU A CA 1
ATOM 659 C C . LEU A 1 84 ? -11.264 16.404 8.157 1.00 98.00 84 LEU A C 1
ATOM 661 O O . LEU A 1 84 ? -12.288 15.743 7.974 1.00 98.00 84 LEU A O 1
ATOM 665 N N . LEU A 1 85 ? -10.495 16.230 9.234 1.00 97.62 85 LEU A N 1
ATOM 666 C CA . LEU A 1 85 ? -10.792 15.290 10.312 1.00 97.62 85 LEU A CA 1
ATOM 667 C C . LEU A 1 85 ? -11.046 16.041 11.620 1.00 97.62 85 LEU A C 1
ATOM 669 O O . LEU A 1 85 ? -10.134 16.608 12.206 1.00 97.62 85 LEU A O 1
ATOM 673 N N . LYS A 1 86 ? -12.296 16.012 12.092 1.00 96.12 86 LYS A N 1
ATOM 674 C CA . LYS A 1 86 ? -12.697 16.641 13.366 1.00 96.12 86 LYS A CA 1
ATOM 675 C C . LYS A 1 86 ? -12.429 15.759 14.585 1.00 96.12 86 LYS A C 1
ATOM 677 O O . LYS A 1 86 ? -12.348 16.250 15.705 1.00 96.12 86 LYS A O 1
ATOM 682 N N . THR A 1 87 ? -12.387 14.443 14.390 1.00 97.19 87 THR A N 1
ATOM 683 C CA . THR A 1 87 ? -12.236 13.466 15.472 1.00 97.19 87 THR A CA 1
ATOM 684 C C . THR A 1 87 ? -11.468 12.265 14.952 1.00 97.19 87 THR A C 1
ATOM 686 O O . THR A 1 87 ? -11.835 11.694 13.925 1.00 97.19 87 THR A O 1
ATOM 689 N N . ARG A 1 88 ? -10.405 11.882 15.663 1.00 97.19 88 ARG A N 1
ATOM 690 C CA . ARG A 1 88 ? -9.603 10.704 15.327 1.00 97.19 88 ARG A CA 1
ATOM 691 C C . ARG A 1 88 ? -10.406 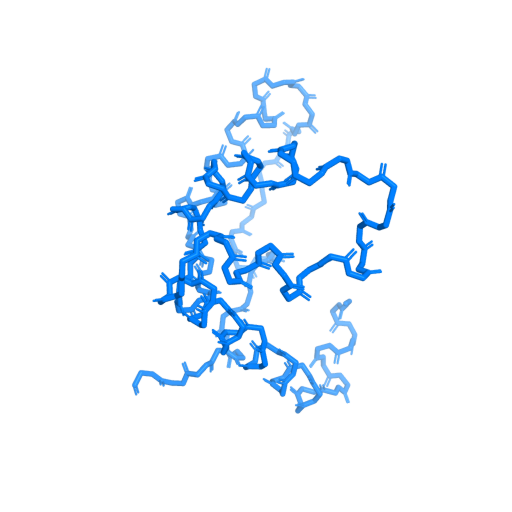9.420 15.533 1.00 97.19 88 ARG A C 1
ATOM 693 O O . ARG A 1 88 ? -11.207 9.301 16.456 1.00 97.19 88 ARG A O 1
ATOM 700 N N . VAL A 1 89 ? -10.145 8.446 14.677 1.00 96.38 89 VAL A N 1
ATOM 701 C CA . VAL A 1 89 ? -10.737 7.115 14.684 1.00 96.38 89 VAL A CA 1
ATOM 702 C C . VAL A 1 89 ? -9.716 6.110 15.235 1.00 96.38 89 VAL A C 1
ATOM 704 O O . VAL A 1 89 ? -8.535 6.169 14.868 1.00 96.38 89 VAL A O 1
ATOM 707 N N . PRO A 1 90 ? -10.132 5.175 16.110 1.00 97.38 90 PRO A N 1
ATOM 708 C CA . PRO A 1 90 ? -9.263 4.098 16.569 1.00 97.38 90 PRO A CA 1
ATOM 709 C C . PRO A 1 90 ? -8.784 3.221 15.407 1.00 97.38 90 PRO A C 1
ATOM 711 O O . PRO A 1 90 ? -9.570 2.856 14.534 1.00 97.38 90 PRO A O 1
ATOM 714 N N . TYR A 1 91 ? -7.515 2.805 15.431 1.00 97.38 91 TYR A N 1
ATOM 715 C CA . TYR A 1 91 ? -6.926 1.936 14.405 1.00 97.38 91 TYR A CA 1
ATOM 716 C C . TYR A 1 91 ? -7.747 0.656 14.162 1.00 97.38 91 TYR A C 1
ATOM 718 O O . TYR A 1 91 ? -8.056 0.316 13.019 1.00 97.38 91 TYR A O 1
ATOM 726 N N . SER A 1 92 ? -8.171 -0.012 15.237 1.00 96.38 92 SER A N 1
ATOM 727 C CA . SER A 1 92 ? -8.963 -1.249 15.182 1.00 96.38 92 SER A CA 1
ATOM 728 C C . SER A 1 92 ? -10.373 -1.066 14.612 1.00 96.38 92 SER A C 1
ATOM 730 O O . SER A 1 92 ? -10.997 -2.044 14.209 1.00 96.38 92 SER A O 1
ATOM 732 N N . ALA A 1 93 ? -10.882 0.168 14.549 1.00 95.38 93 ALA A N 1
ATOM 733 C CA . ALA A 1 93 ? -12.183 0.452 13.951 1.00 95.38 93 ALA A CA 1
ATOM 734 C C . ALA A 1 93 ? -12.122 0.516 12.414 1.00 95.38 93 ALA A C 1
ATOM 736 O O . ALA A 1 93 ? -13.155 0.373 11.760 1.00 95.38 93 ALA A O 1
ATOM 737 N N . VAL A 1 94 ? -10.933 0.724 11.833 1.00 95.19 94 VAL A N 1
ATOM 738 C CA . VAL A 1 94 ? -10.758 0.925 10.382 1.00 95.19 94 VAL A CA 1
ATOM 739 C C . VAL A 1 94 ? -9.842 -0.100 9.720 1.00 95.19 94 VAL A C 1
ATOM 741 O O . VAL A 1 94 ? -9.995 -0.343 8.523 1.00 95.19 94 VAL A O 1
ATOM 744 N N . ILE A 1 95 ? -8.944 -0.748 10.468 1.00 96.75 95 ILE A N 1
ATOM 745 C CA . ILE A 1 95 ? -8.019 -1.759 9.943 1.00 96.75 95 ILE A CA 1
ATOM 746 C C . ILE A 1 95 ? -8.313 -3.144 10.526 1.00 96.75 95 ILE A C 1
ATOM 748 O O . ILE A 1 95 ? -8.492 -3.309 11.730 1.00 96.75 95 ILE A O 1
ATOM 752 N N . ASN A 1 96 ? -8.277 -4.162 9.662 1.00 95.50 96 ASN A N 1
ATOM 753 C CA . ASN A 1 96 ? -8.267 -5.574 10.036 1.00 95.50 96 ASN A CA 1
ATOM 754 C C . ASN A 1 96 ? -7.201 -6.314 9.205 1.00 95.50 96 ASN A C 1
ATOM 756 O O . ASN A 1 96 ? -7.342 -6.446 7.989 1.00 95.50 96 ASN A O 1
ATOM 760 N N . ASN A 1 97 ? -6.157 -6.816 9.872 1.00 96.00 97 ASN A N 1
ATOM 761 C CA . ASN A 1 97 ? -5.047 -7.547 9.247 1.00 96.00 97 ASN A CA 1
ATOM 762 C C . ASN A 1 97 ? -5.197 -9.086 9.326 1.00 96.00 97 ASN A C 1
ATOM 764 O O . ASN A 1 97 ? -4.319 -9.806 8.854 1.00 96.00 97 ASN A O 1
ATOM 768 N N . ASP A 1 98 ? -6.303 -9.620 9.855 1.00 95.25 98 ASP A N 1
ATOM 769 C CA . ASP A 1 98 ? -6.512 -11.064 10.104 1.00 95.25 98 ASP A CA 1
ATOM 770 C C . ASP A 1 98 ? -6.648 -11.901 8.815 1.00 95.25 98 ASP A C 1
ATOM 772 O O . ASP A 1 98 ? -6.648 -13.140 8.823 1.00 95.25 98 ASP A O 1
ATOM 776 N N . PHE A 1 99 ? -6.795 -11.227 7.674 1.00 96.25 99 PHE A N 1
ATOM 777 C CA . PHE A 1 99 ? -6.926 -11.839 6.352 1.00 96.25 99 PHE A CA 1
ATOM 778 C C . PHE A 1 99 ? -5.592 -11.978 5.608 1.00 96.25 99 PHE A C 1
ATOM 780 O O . PHE A 1 99 ? -5.547 -12.653 4.572 1.00 96.25 99 PHE A O 1
ATOM 787 N N . LEU A 1 100 ? -4.511 -11.395 6.136 1.00 96.88 100 LEU A N 1
ATOM 788 C CA . LEU A 1 100 ? -3.170 -11.516 5.568 1.00 96.88 100 LEU A CA 1
ATOM 789 C C . LEU A 1 100 ? -2.672 -12.979 5.594 1.00 96.88 100 LEU A C 1
ATOM 791 O O . LEU A 1 100 ? -3.219 -13.841 6.302 1.00 96.88 100 LEU A O 1
ATOM 795 N N . PRO A 1 101 ? -1.662 -13.327 4.775 1.00 93.75 101 PRO A N 1
ATOM 796 C CA . PRO A 1 101 ? -0.896 -14.549 4.985 1.00 93.75 101 PRO A CA 1
ATOM 797 C C . PRO A 1 101 ? -0.370 -14.600 6.423 1.00 93.75 101 PRO A C 1
ATOM 799 O O . PRO A 1 101 ? 0.015 -13.574 6.979 1.00 93.75 101 PRO A O 1
ATOM 802 N N . ARG A 1 102 ? -0.370 -15.792 7.022 1.00 85.06 102 ARG A N 1
ATOM 803 C CA . ARG A 1 102 ? 0.343 -15.980 8.288 1.00 85.06 102 ARG A CA 1
ATOM 804 C C . ARG A 1 102 ? 1.853 -15.921 8.000 1.00 85.06 102 ARG A C 1
ATOM 806 O O . ARG A 1 102 ? 2.226 -16.336 6.897 1.00 85.06 102 ARG A O 1
ATOM 813 N N . PRO A 1 103 ? 2.658 -15.366 8.919 1.00 66.56 103 PRO A N 1
ATOM 814 C CA . PRO A 1 1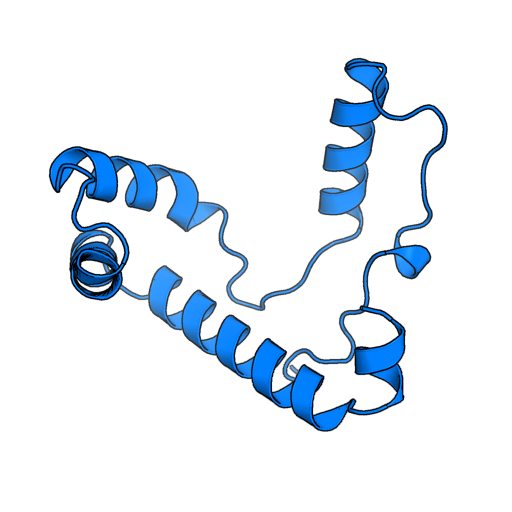03 ? 4.112 -15.437 8.828 1.00 66.56 103 PRO A CA 1
ATOM 815 C C . PRO A 1 103 ? 4.598 -16.889 8.805 1.00 66.56 103 PRO A C 1
ATOM 817 O O . PRO A 1 103 ? 3.876 -17.763 9.346 1.00 66.56 103 PRO A O 1
#

Radius of gyration: 16.66 Å; chains: 1; bounding box: 33×37×39 Å

Foldseek 3Di:
DVVCCVVPVVVVLVVLAVLLVVLLVLLPDDLLVVLVVCCVVCVPDDSVRSSVVSVVCNVVRDNQSDDDPVNLVVVQVVCVVVVNDPDDDDPVVPDDPPSTDDD

Secondary structure (DSSP, 8-state):
-HHHHHH-HHHHHHHHHHHHHHHHHHHHS-HHHHHHHHTTT-TTS-HHHHHHHHHHHGGGS-TT-PPPHHHHHHHHHHHHHTT--SS---HHHH---TTSPP-